Protein AF-A0A453D2V3-F1 (afdb_monomer_lite)

Sequence (132 aa):
FGKVISFEEQNEIIKGFTYIPFEGRVNLKKPEHKFFVLETDDYGSQNGLPPVVQKTVFFGREVGAADRHLLPTYQLKSRKYIGPTAMDCEMAFLMANQGLARTGKLVYDPFVGTGSILVAAAHFGAMTMILI

Structure (mmCIF, N/CA/C/O backbone):
data_AF-A0A453D2V3-F1
#
_entry.id   AF-A0A453D2V3-F1
#
loop_
_atom_site.group_PDB
_atom_site.id
_atom_site.type_symbol
_atom_site.label_atom_id
_atom_site.label_alt_id
_atom_site.label_comp_id
_atom_site.label_asym_id
_atom_site.label_entity_id
_atom_site.label_seq_id
_atom_site.pdbx_PDB_ins_code
_atom_site.Cartn_x
_atom_site.Cartn_y
_atom_site.Cartn_z
_atom_site.occupancy
_atom_site.B_iso_or_equiv
_atom_site.auth_seq_id
_atom_site.auth_comp_id
_atom_site.auth_asym_id
_atom_site.auth_atom_id
_atom_site.pdbx_PDB_model_num
ATOM 1 N N . PHE A 1 1 ? -8.656 19.158 11.480 1.00 42.28 1 PHE A N 1
ATOM 2 C CA . PHE A 1 1 ? -7.674 18.053 11.519 1.00 42.28 1 PHE A CA 1
ATOM 3 C C . PHE A 1 1 ? -6.985 18.054 12.871 1.00 42.28 1 PHE A C 1
ATOM 5 O O . PHE A 1 1 ? -6.484 19.099 13.260 1.00 42.28 1 PHE A O 1
ATOM 12 N N . GLY A 1 2 ? -6.972 16.918 13.575 1.00 58.59 2 GLY A N 1
ATOM 13 C CA . GLY A 1 2 ? -6.218 16.778 14.829 1.00 58.59 2 GLY A CA 1
ATOM 14 C C . GLY A 1 2 ? -7.042 16.770 16.118 1.00 58.59 2 GLY A C 1
ATOM 15 O O . GLY A 1 2 ? -6.491 17.085 17.168 1.00 58.59 2 GLY A O 1
ATOM 16 N N . LYS A 1 3 ? -8.331 16.403 16.078 1.00 69.62 3 LYS A N 1
ATOM 17 C CA . LYS A 1 3 ? -9.060 16.076 17.309 1.00 69.62 3 LYS A CA 1
ATOM 18 C C . LYS A 1 3 ? -8.392 14.860 17.953 1.00 69.62 3 LYS A C 1
ATOM 20 O O . LYS A 1 3 ? -8.323 13.791 17.349 1.00 69.62 3 LYS A O 1
ATOM 25 N N . VAL A 1 4 ? -7.855 15.046 19.152 1.00 76.56 4 VAL A N 1
ATOM 26 C CA . VAL A 1 4 ? -7.280 13.966 19.953 1.00 76.56 4 VAL A CA 1
ATOM 27 C C . VAL A 1 4 ? -8.388 13.451 20.858 1.00 76.56 4 VAL A C 1
ATOM 29 O O . VAL A 1 4 ? -8.849 14.177 21.731 1.00 76.56 4 VAL A O 1
ATOM 32 N N . ILE A 1 5 ? -8.831 12.221 20.615 1.00 78.69 5 ILE A N 1
ATOM 33 C CA . ILE A 1 5 ? -9.849 11.559 21.435 1.00 78.69 5 ILE A CA 1
ATOM 34 C C . ILE A 1 5 ? -9.185 11.102 22.733 1.00 78.69 5 ILE A C 1
ATOM 36 O O . ILE A 1 5 ? -8.154 10.417 22.690 1.00 78.69 5 ILE A O 1
ATOM 40 N N . SER A 1 6 ? -9.765 11.472 23.873 1.00 87.00 6 SER A N 1
ATOM 41 C CA . SER A 1 6 ? -9.229 11.084 25.179 1.00 87.00 6 SER A CA 1
ATOM 42 C C . SER A 1 6 ? -9.316 9.565 25.384 1.00 87.00 6 SER A C 1
ATOM 44 O O . SER A 1 6 ? -10.093 8.866 24.731 1.00 87.00 6 SER A O 1
ATOM 46 N N . PHE A 1 7 ? -8.520 9.015 26.303 1.00 85.75 7 PHE A N 1
ATOM 47 C CA . PHE A 1 7 ? -8.599 7.584 26.621 1.00 85.75 7 PHE A CA 1
ATOM 48 C C . PHE A 1 7 ? -9.973 7.189 27.193 1.00 85.75 7 PHE A C 1
ATOM 50 O O . PHE A 1 7 ? -10.473 6.095 26.936 1.00 85.75 7 PHE A O 1
ATOM 57 N N . GLU A 1 8 ? -10.602 8.090 27.947 1.00 90.50 8 GLU A N 1
ATOM 58 C CA . GLU A 1 8 ? -11.949 7.903 28.491 1.00 90.50 8 GLU A CA 1
ATOM 59 C C . GLU A 1 8 ? -12.986 7.835 27.368 1.00 90.50 8 GLU A C 1
ATOM 61 O O . GLU A 1 8 ? -13.764 6.884 27.310 1.00 90.50 8 GLU A O 1
ATOM 66 N N . GLU A 1 9 ? -12.929 8.770 26.417 1.00 85.50 9 GLU A N 1
ATOM 67 C CA . GLU A 1 9 ? -13.799 8.775 25.239 1.00 85.50 9 GLU A CA 1
ATOM 68 C C . GLU A 1 9 ? -13.603 7.521 24.375 1.00 85.50 9 GLU A C 1
ATOM 70 O O . GLU A 1 9 ? -14.581 6.919 23.935 1.00 85.50 9 GLU A O 1
ATOM 75 N N . GLN A 1 10 ? -12.358 7.072 24.172 1.00 86.00 10 GLN A N 1
ATOM 76 C CA . GLN A 1 10 ? -12.079 5.820 23.457 1.00 86.00 10 GLN A CA 1
ATOM 77 C C . GLN A 1 10 ? -12.744 4.620 24.142 1.00 86.00 10 GLN A C 1
ATOM 79 O O . GLN A 1 10 ? -13.345 3.785 23.467 1.00 86.00 10 GLN A O 1
ATOM 84 N N . ASN A 1 11 ? -12.677 4.535 25.473 1.00 87.12 11 ASN A N 1
ATOM 85 C CA . ASN A 1 11 ? -13.317 3.452 26.218 1.00 87.12 11 ASN A CA 1
ATOM 86 C C . ASN A 1 11 ? -14.843 3.507 26.137 1.00 87.12 11 ASN A C 1
ATOM 88 O O . ASN A 1 11 ? -15.468 2.458 26.006 1.00 87.12 11 ASN A O 1
ATOM 92 N N . GLU A 1 12 ? -15.451 4.692 26.193 1.00 88.75 12 GLU A N 1
ATOM 93 C CA . GLU A 1 12 ? -16.901 4.843 26.021 1.00 88.75 12 GLU A CA 1
ATOM 94 C C . GLU A 1 12 ? -17.349 4.404 24.622 1.00 88.75 12 GLU A C 1
ATOM 96 O O . GLU A 1 12 ? -18.315 3.653 24.487 1.00 88.75 12 GLU A O 1
ATOM 101 N N . ILE A 1 13 ? -16.588 4.764 23.583 1.00 85.50 13 ILE A N 1
ATOM 102 C CA . ILE A 1 13 ? -16.837 4.294 22.216 1.00 85.50 13 ILE A CA 1
ATOM 103 C C . ILE A 1 13 ? -16.749 2.765 22.151 1.00 85.50 13 ILE A C 1
ATOM 105 O O . ILE A 1 13 ? -17.659 2.129 21.627 1.00 85.50 13 ILE A O 1
ATOM 109 N N . ILE A 1 14 ? -15.698 2.159 22.717 1.00 83.75 14 ILE A N 1
ATOM 110 C CA . ILE A 1 14 ? -15.524 0.696 22.742 1.00 83.75 14 ILE A CA 1
ATOM 111 C C . ILE A 1 14 ? -16.691 0.017 23.472 1.00 83.75 14 ILE A C 1
ATOM 113 O O . ILE A 1 14 ? -17.250 -0.954 22.959 1.00 83.75 14 ILE A O 1
ATOM 117 N N . LYS A 1 15 ? -17.105 0.538 24.635 1.00 86.00 15 LYS A N 1
ATOM 118 C CA . LYS A 1 15 ? -18.273 0.036 25.378 1.00 86.00 15 LYS A CA 1
ATOM 119 C C . LYS A 1 15 ? -19.561 0.152 24.566 1.00 86.00 15 LYS A C 1
ATOM 121 O O . LYS A 1 15 ? -20.421 -0.721 24.671 1.00 86.00 15 LYS A O 1
ATOM 126 N N . GLY A 1 16 ? -19.672 1.175 23.721 1.00 86.31 16 GLY A N 1
ATOM 127 C CA . GLY A 1 16 ? -20.774 1.342 22.779 1.00 86.31 16 GLY A CA 1
ATOM 128 C C . GLY A 1 16 ? -20.973 0.146 21.847 1.00 86.31 16 GLY A C 1
ATOM 129 O O . GLY A 1 16 ? -22.099 -0.094 21.437 1.00 86.31 16 GLY A O 1
ATOM 130 N N . PHE A 1 17 ? -19.934 -0.652 21.571 1.00 85.06 17 PHE A N 1
ATOM 131 C CA . PHE A 1 17 ? -20.004 -1.847 20.716 1.00 85.06 17 PHE A CA 1
ATOM 132 C C . PHE A 1 17 ? -20.193 -3.167 21.482 1.00 85.06 17 PHE A C 1
ATOM 134 O O . PHE A 1 17 ? -20.129 -4.236 20.879 1.00 85.06 17 PHE A O 1
ATOM 141 N N . THR A 1 18 ? -20.467 -3.124 22.791 1.00 85.12 18 THR A N 1
ATOM 142 C CA . THR A 1 18 ? -20.703 -4.328 23.624 1.00 85.12 18 THR A CA 1
ATOM 143 C C . THR A 1 18 ? -21.895 -5.173 23.181 1.00 85.12 18 THR A C 1
ATOM 145 O O . THR A 1 18 ? -21.959 -6.353 23.513 1.00 85.12 18 THR A O 1
ATOM 148 N N . TYR A 1 19 ? -22.820 -4.601 22.405 1.00 87.50 19 TYR A N 1
ATOM 149 C CA . TYR A 1 19 ? -23.938 -5.337 21.812 1.00 87.50 19 TYR A CA 1
ATOM 150 C C . TYR A 1 19 ? -23.503 -6.314 20.709 1.00 87.50 19 TYR A C 1
ATOM 152 O O . TYR A 1 19 ? -24.286 -7.184 20.328 1.00 87.50 19 TYR A O 1
ATOM 160 N N . ILE A 1 20 ? -22.287 -6.176 20.169 1.00 87.38 20 ILE A N 1
ATOM 161 C CA . ILE A 1 20 ? -21.743 -7.117 19.192 1.00 87.38 20 ILE A CA 1
ATOM 162 C C . ILE A 1 20 ? -21.151 -8.301 19.967 1.00 87.38 20 ILE A C 1
ATOM 164 O O . ILE A 1 20 ? -20.245 -8.091 20.778 1.00 87.38 20 ILE A O 1
ATOM 168 N N . PRO A 1 21 ? -21.614 -9.541 19.727 1.00 87.94 21 PRO A N 1
ATOM 169 C CA . PRO A 1 21 ? -21.174 -10.717 20.471 1.00 87.94 21 PRO A CA 1
ATOM 170 C C . PRO A 1 21 ? -19.790 -11.177 19.989 1.00 87.94 21 PRO A C 1
ATOM 172 O O . PRO A 1 21 ? -19.644 -12.222 19.360 1.00 87.94 21 PRO A O 1
ATOM 175 N N . PHE A 1 22 ? -18.755 -10.371 20.232 1.00 84.25 22 PHE A N 1
ATOM 176 C CA . PHE A 1 22 ? -17.383 -10.770 19.947 1.00 84.25 22 PHE A CA 1
ATOM 177 C C . PHE A 1 22 ? -16.953 -11.870 20.912 1.00 84.25 22 PHE A C 1
ATOM 179 O O . PHE A 1 22 ? -16.813 -11.649 22.114 1.00 84.25 22 PHE A O 1
ATOM 186 N N . GLU A 1 23 ? -16.704 -13.052 20.363 1.00 85.56 23 GLU A N 1
ATOM 187 C CA . GLU A 1 23 ? -16.145 -14.178 21.096 1.00 85.56 23 GLU A CA 1
ATOM 188 C C . GLU A 1 23 ? -14.624 -14.245 20.908 1.00 85.56 23 GLU A C 1
ATOM 190 O O . GLU A 1 23 ? -14.088 -13.910 19.849 1.00 85.56 23 GLU A O 1
ATOM 195 N N . GLY A 1 24 ? -13.916 -14.703 21.942 1.00 86.38 24 GLY A N 1
ATOM 196 C CA . GLY A 1 24 ? -12.470 -14.920 21.902 1.00 86.38 24 GLY A CA 1
ATOM 197 C C . GLY A 1 24 ? -11.670 -14.025 22.849 1.00 86.38 24 GLY A C 1
ATOM 198 O O . GLY A 1 24 ? -12.203 -13.240 23.630 1.00 86.38 24 GLY A O 1
ATOM 199 N N . ARG A 1 25 ? -10.343 -14.193 22.825 1.00 87.56 25 ARG A N 1
ATOM 200 C CA . ARG A 1 25 ? -9.421 -13.458 23.703 1.00 87.56 25 ARG A CA 1
ATOM 201 C C . ARG A 1 25 ? -8.966 -12.164 23.039 1.00 87.56 25 ARG A C 1
ATOM 203 O O . ARG A 1 25 ? -8.500 -12.176 21.903 1.00 87.56 25 ARG A O 1
ATOM 210 N N . VAL A 1 26 ? -8.999 -11.064 23.785 1.00 87.56 26 VAL A N 1
ATOM 211 C CA . VAL A 1 26 ? -8.415 -9.792 23.343 1.00 87.56 26 VAL A CA 1
ATOM 212 C C . VAL A 1 26 ? -6.886 -9.895 23.372 1.00 87.56 26 VAL A C 1
ATOM 214 O O . VAL A 1 26 ? -6.294 -10.153 24.419 1.00 87.56 26 VAL A O 1
ATOM 217 N N . ASN A 1 27 ? -6.233 -9.672 22.227 1.00 90.88 27 ASN A N 1
ATOM 218 C CA . ASN A 1 27 ? -4.774 -9.630 22.111 1.00 90.88 27 AS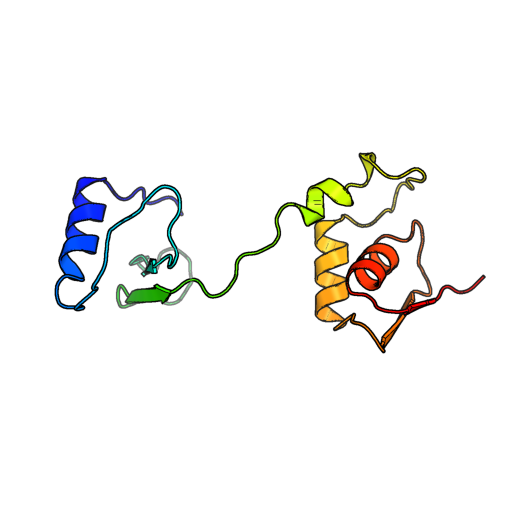N A CA 1
ATOM 219 C C . ASN A 1 27 ? -4.325 -8.355 21.388 1.00 90.88 27 ASN A C 1
ATOM 221 O O . ASN A 1 27 ? -4.349 -8.279 20.164 1.00 90.88 27 ASN A O 1
ATOM 225 N N . LEU A 1 28 ? -3.864 -7.367 22.155 1.00 89.19 28 LEU A N 1
ATOM 226 C CA . LEU A 1 28 ? -3.429 -6.071 21.621 1.00 89.19 28 LEU A CA 1
ATOM 227 C C . LEU A 1 28 ? -2.041 -6.107 20.960 1.00 89.19 28 LEU A C 1
ATOM 229 O O . LEU A 1 28 ? -1.676 -5.170 20.257 1.00 89.19 28 LEU A O 1
ATOM 233 N N . LYS A 1 29 ? -1.250 -7.166 21.183 1.00 92.25 29 LYS A N 1
ATOM 234 C CA . LYS A 1 29 ? 0.114 -7.288 20.637 1.00 92.25 29 LYS A CA 1
ATOM 235 C C . LYS A 1 29 ? 0.137 -8.016 19.299 1.00 92.25 29 LYS A C 1
ATOM 237 O O . LYS A 1 29 ? 0.862 -7.619 18.393 1.00 92.25 29 LYS A O 1
ATOM 242 N N . LYS A 1 30 ? -0.624 -9.104 19.192 1.00 92.06 30 LYS A N 1
ATOM 243 C CA . LYS A 1 30 ? -0.686 -9.954 17.999 1.00 92.06 30 LYS A CA 1
ATOM 244 C C . LYS A 1 30 ? -2.133 -10.396 17.738 1.00 92.06 30 LYS A C 1
ATOM 246 O O . LYS A 1 30 ? -2.461 -11.553 17.995 1.00 92.06 30 LYS A O 1
ATOM 251 N N . PRO A 1 31 ? -3.005 -9.474 17.301 1.00 92.31 31 PRO A N 1
ATOM 252 C CA . PRO A 1 31 ? -4.392 -9.800 16.996 1.00 92.31 31 PRO A CA 1
ATOM 253 C C . PRO A 1 31 ? -4.497 -10.629 15.711 1.00 92.31 31 PRO A C 1
ATOM 255 O O . PRO A 1 31 ? -3.789 -10.370 14.740 1.00 92.31 31 PRO A O 1
ATOM 258 N N . GLU A 1 32 ? -5.424 -11.586 15.685 1.00 91.31 32 GLU A N 1
ATOM 259 C CA . GLU A 1 32 ? -5.830 -12.289 14.454 1.00 91.31 32 GLU A CA 1
ATOM 260 C C . GLU A 1 32 ? -6.797 -11.441 13.616 1.00 91.31 32 GLU A C 1
ATOM 262 O O . GLU A 1 32 ? -6.798 -11.487 12.385 1.00 91.31 32 GLU A O 1
ATOM 267 N N . HIS A 1 33 ? -7.604 -10.620 14.288 1.00 90.56 33 HIS A N 1
ATOM 268 C CA . HIS A 1 33 ? -8.530 -9.683 13.672 1.00 90.56 33 HIS A CA 1
ATOM 269 C C . HIS A 1 33 ? -8.344 -8.305 14.289 1.00 90.56 33 HIS A C 1
ATOM 271 O O . HIS A 1 33 ? -8.378 -8.154 15.511 1.00 90.56 33 HIS A O 1
ATOM 277 N N . LYS A 1 34 ? -8.162 -7.297 13.435 1.00 91.81 34 LYS A N 1
ATOM 278 C CA . LYS A 1 34 ? -8.148 -5.898 13.851 1.00 91.81 34 LYS A CA 1
ATOM 279 C C . LYS A 1 34 ? -9.450 -5.242 13.421 1.00 91.81 34 LYS A C 1
ATOM 281 O O . LYS A 1 34 ? -9.835 -5.327 12.254 1.00 91.81 34 LYS A O 1
ATOM 286 N N . PHE A 1 35 ? -10.118 -4.607 14.372 1.00 90.81 35 PHE A N 1
ATOM 287 C CA . PHE A 1 35 ? -11.341 -3.856 14.139 1.00 90.81 35 PHE A CA 1
ATOM 288 C C . PHE A 1 35 ? -11.060 -2.367 14.288 1.00 90.81 35 PHE A C 1
ATOM 290 O O . PHE A 1 35 ? -10.248 -1.964 15.121 1.00 90.81 35 PHE A O 1
ATOM 297 N N . PHE A 1 36 ? -11.727 -1.566 13.468 1.00 91.31 36 PHE A N 1
ATOM 298 C CA . PHE A 1 36 ? -11.594 -0.120 13.438 1.00 91.31 36 PHE A CA 1
ATOM 299 C C . PHE A 1 36 ? -12.953 0.528 13.646 1.00 91.31 36 PHE A C 1
ATOM 301 O O . PHE A 1 3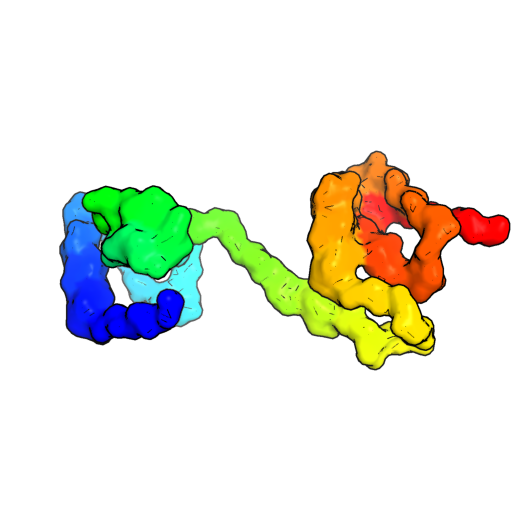6 ? -13.951 0.104 13.061 1.00 91.31 36 PHE A O 1
ATOM 308 N N . VAL A 1 37 ? -12.949 1.588 14.448 1.00 89.31 37 VAL A N 1
ATOM 309 C CA . VAL A 1 37 ? -14.036 2.556 14.536 1.00 89.31 37 VAL A CA 1
ATOM 310 C C . VAL A 1 37 ? -13.528 3.832 13.877 1.00 89.31 37 VAL A C 1
ATOM 312 O O . VAL A 1 37 ? -12.500 4.372 14.282 1.00 89.31 37 VAL A O 1
ATOM 315 N N . LEU A 1 38 ? -14.216 4.281 12.835 1.00 88.31 38 LEU A N 1
ATOM 316 C CA . LEU A 1 38 ? -13.911 5.507 12.106 1.00 88.31 38 LEU A CA 1
ATOM 317 C C . LEU A 1 38 ? -15.066 6.476 12.327 1.00 88.31 38 LEU A C 1
ATOM 319 O O . LEU A 1 38 ? -16.217 6.138 12.068 1.00 88.31 38 LEU A O 1
ATOM 323 N N . GLU A 1 39 ? -14.763 7.675 12.798 1.00 83.50 39 GLU A N 1
ATOM 324 C CA . GLU A 1 39 ? -15.758 8.706 13.070 1.00 83.50 39 GLU A CA 1
ATOM 325 C C . GLU A 1 39 ? -15.520 9.907 12.156 1.00 83.50 39 GLU A C 1
ATOM 327 O O . GLU A 1 39 ? -14.383 10.351 11.987 1.00 83.50 39 GLU A O 1
ATOM 332 N N . THR A 1 40 ? -16.592 10.442 11.572 1.00 79.88 40 THR A N 1
ATOM 333 C CA . THR A 1 40 ? -16.556 11.744 10.901 1.00 79.88 40 THR A CA 1
ATOM 334 C C . THR A 1 40 ? -16.920 12.834 11.902 1.00 79.88 40 THR A C 1
ATOM 336 O O . THR A 1 40 ? -18.008 12.793 12.482 1.00 79.88 40 THR A O 1
ATOM 339 N N . ASP A 1 41 ? -16.043 13.822 12.068 1.00 70.94 41 ASP A N 1
ATOM 340 C CA . ASP A 1 41 ? -16.334 15.007 12.879 1.00 70.94 41 ASP A CA 1
ATOM 341 C C . ASP A 1 41 ? -17.512 15.814 12.303 1.00 70.94 41 ASP A C 1
ATOM 343 O O . ASP A 1 41 ? -17.745 15.861 11.090 1.00 70.94 41 ASP A O 1
ATOM 347 N N . ASP A 1 42 ? -18.202 16.522 13.191 1.00 63.78 42 ASP A N 1
ATOM 348 C CA . ASP A 1 42 ? -19.180 17.560 12.894 1.00 63.78 42 ASP A CA 1
ATOM 349 C C . ASP A 1 42 ? -18.468 18.873 12.538 1.00 63.78 42 ASP A C 1
ATOM 351 O O . ASP A 1 42 ? -18.511 19.867 13.262 1.00 63.78 42 ASP A O 1
ATOM 355 N N . TYR A 1 43 ? -17.786 18.919 11.391 1.00 58.69 43 TYR A N 1
ATOM 356 C CA . TYR A 1 43 ? -17.328 20.213 10.891 1.00 58.69 43 TYR A CA 1
ATOM 357 C C . TYR A 1 43 ? -18.556 21.046 10.511 1.00 58.69 43 TYR A C 1
ATOM 359 O O . TYR A 1 43 ? -19.119 20.916 9.422 1.00 58.69 43 TYR A O 1
ATOM 367 N N . GLY A 1 44 ? -18.957 21.937 11.421 1.00 55.59 44 GLY A N 1
ATOM 368 C CA . GLY A 1 44 ? -19.768 23.094 11.080 1.00 55.59 44 GLY A CA 1
ATOM 369 C C . GLY A 1 44 ? -19.151 23.794 9.867 1.00 55.59 44 GLY A C 1
ATOM 370 O O . GLY A 1 44 ? -17.930 23.840 9.736 1.00 55.59 44 GLY A O 1
ATOM 371 N N . SER A 1 45 ? -20.023 24.292 8.989 1.00 54.00 45 SER A N 1
ATOM 372 C CA . SER A 1 45 ? -19.853 24.897 7.650 1.00 54.00 45 SER A CA 1
ATOM 373 C C . SER A 1 45 ? -18.734 25.955 7.434 1.00 54.00 45 SER A C 1
ATOM 375 O O . SER A 1 45 ? -18.866 26.825 6.577 1.00 54.00 45 SER A O 1
ATOM 377 N N . GLN A 1 46 ? -17.624 25.956 8.168 1.00 54.66 46 GLN A N 1
ATOM 378 C CA . GLN A 1 46 ? -16.598 27.003 8.101 1.00 54.66 46 GLN A CA 1
ATOM 379 C C . GLN A 1 46 ? -15.547 26.793 6.997 1.00 54.66 46 GLN A C 1
ATOM 381 O O . GLN A 1 46 ? -14.735 27.681 6.768 1.00 54.66 46 GLN A O 1
ATOM 386 N N . ASN A 1 47 ? -15.583 25.671 6.267 1.00 60.75 47 ASN A N 1
ATOM 387 C CA . ASN A 1 47 ? -14.580 25.347 5.239 1.00 60.75 47 ASN A CA 1
ATOM 388 C C . ASN A 1 47 ? -15.100 25.441 3.790 1.00 60.75 47 ASN A C 1
ATOM 390 O O . ASN A 1 47 ? -14.477 24.889 2.888 1.00 60.75 47 ASN A O 1
ATOM 394 N N . GLY A 1 48 ? -16.259 26.070 3.546 1.00 61.34 48 GLY A N 1
ATOM 395 C CA . GLY A 1 48 ? -16.847 26.179 2.197 1.00 61.34 48 GLY A CA 1
ATOM 396 C C . GLY A 1 48 ? -17.316 24.849 1.579 1.00 61.34 48 GLY A C 1
ATOM 397 O O . GLY A 1 48 ? -17.755 24.822 0.433 1.00 61.34 48 GLY A O 1
ATOM 398 N N . LEU A 1 49 ? -17.237 23.753 2.336 1.00 62.78 49 LEU A N 1
ATOM 399 C CA . LEU A 1 49 ? -17.813 22.452 2.008 1.00 62.78 49 LEU A CA 1
ATOM 400 C C . LEU A 1 49 ? -19.238 22.364 2.576 1.00 62.78 49 LEU A C 1
ATOM 402 O O . LEU A 1 49 ? -19.516 23.017 3.589 1.00 62.78 49 LEU A O 1
ATOM 406 N N . PRO A 1 50 ? -20.134 21.555 1.974 1.00 61.62 50 PRO A N 1
ATOM 407 C CA . PRO A 1 50 ? -21.445 21.292 2.553 1.00 61.62 50 PRO A CA 1
ATOM 408 C C . PRO A 1 50 ? -21.273 20.839 4.009 1.00 61.62 50 PRO A C 1
ATOM 410 O O . PRO A 1 50 ? -20.404 19.998 4.264 1.00 61.62 50 PRO A O 1
ATOM 413 N N . PRO A 1 51 ? -22.048 21.383 4.965 1.00 61.84 51 PRO A N 1
ATOM 414 C CA . PRO A 1 51 ? -21.961 20.944 6.349 1.00 61.84 51 PRO A CA 1
ATOM 415 C C . PRO A 1 51 ? -22.161 19.430 6.402 1.00 61.84 51 PRO A C 1
ATOM 417 O O . PRO A 1 51 ? -23.129 18.911 5.844 1.00 61.84 51 PRO A O 1
ATOM 420 N N . VAL A 1 52 ? -21.248 18.714 7.063 1.00 58.19 52 VAL A N 1
ATOM 421 C CA . VAL A 1 52 ? -21.490 17.314 7.419 1.00 58.19 52 VAL A CA 1
ATOM 422 C C . VAL A 1 52 ? -22.565 17.353 8.500 1.00 58.19 52 VAL A C 1
ATOM 424 O O . VAL A 1 52 ? -22.286 17.597 9.668 1.00 58.19 52 VAL A O 1
ATOM 427 N N . VAL A 1 53 ? -23.821 17.219 8.071 1.00 59.28 53 VAL A N 1
ATOM 428 C CA . VAL A 1 53 ? -25.020 17.469 8.890 1.00 59.28 53 VAL A CA 1
ATOM 429 C C . VAL A 1 53 ? -25.133 16.487 10.064 1.00 59.28 53 VAL A C 1
ATOM 431 O O . VAL A 1 53 ? -25.814 16.777 11.042 1.00 59.28 53 VAL A O 1
ATOM 434 N N . GLN A 1 54 ? -24.451 15.337 10.003 1.00 68.88 54 GLN A N 1
ATOM 435 C CA . GLN A 1 54 ? -24.526 14.312 11.038 1.00 68.88 54 GLN A CA 1
ATOM 436 C C . GLN A 1 54 ? -23.195 13.575 11.226 1.00 68.88 54 GLN A C 1
ATOM 438 O O . GLN A 1 54 ? -22.624 13.035 10.275 1.00 68.88 54 GLN A O 1
ATOM 443 N N . LYS A 1 55 ? -22.736 13.501 12.481 1.00 75.00 55 LYS A N 1
ATOM 444 C CA . LYS A 1 55 ? -21.649 12.612 12.906 1.00 75.00 55 LYS A CA 1
ATOM 445 C C . LYS A 1 55 ? -21.984 11.176 12.495 1.00 75.00 55 LYS A C 1
ATOM 447 O O . LYS A 1 55 ? -22.998 10.627 12.923 1.00 75.00 55 LYS A O 1
ATOM 452 N N . THR A 1 56 ? -21.126 10.577 11.676 1.00 79.81 56 THR A N 1
ATOM 453 C CA . THR A 1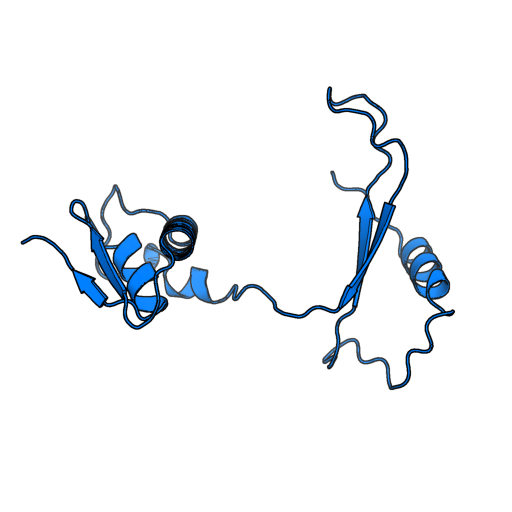 56 ? -21.268 9.200 11.198 1.00 79.81 56 THR A CA 1
ATOM 454 C C . THR A 1 56 ? -20.157 8.344 11.785 1.00 79.81 56 THR A C 1
ATOM 456 O O . THR A 1 56 ? -18.995 8.751 11.812 1.00 79.81 56 THR A O 1
ATOM 459 N N . VAL A 1 57 ? -20.519 7.150 12.255 1.00 83.75 57 VAL A N 1
ATOM 460 C CA . VAL A 1 57 ? -19.584 6.165 12.803 1.00 83.75 57 VAL A CA 1
ATOM 461 C C . VAL A 1 57 ? -19.589 4.936 11.903 1.00 83.75 57 VAL A C 1
ATOM 463 O O . VAL A 1 57 ? -20.634 4.332 11.673 1.00 83.75 57 VAL A O 1
ATOM 466 N N . PHE A 1 58 ? -18.415 4.556 11.412 1.00 88.12 58 PHE A N 1
ATOM 467 C CA . PHE A 1 58 ? -18.196 3.338 10.647 1.00 88.12 58 PHE A CA 1
ATOM 468 C C . PHE A 1 58 ? -17.449 2.329 11.510 1.00 88.12 58 PHE A C 1
ATOM 470 O O . PHE A 1 58 ? -16.430 2.650 12.121 1.00 88.12 58 PHE A O 1
ATOM 477 N N . PHE A 1 59 ? -17.938 1.095 11.521 1.00 90.44 59 PHE A N 1
ATOM 478 C CA . PHE A 1 59 ? -17.268 -0.034 12.149 1.00 90.44 59 PHE A CA 1
ATOM 479 C C . PHE A 1 59 ? -16.842 -1.035 11.076 1.00 90.44 59 PHE A C 1
ATOM 481 O O . PHE A 1 59 ? -17.634 -1.373 10.196 1.00 90.44 59 PHE A O 1
ATOM 488 N N . GLY A 1 60 ? -15.600 -1.513 11.133 1.00 92.00 60 GLY A N 1
ATOM 489 C CA . GLY A 1 60 ? -15.074 -2.419 10.115 1.00 92.00 60 GLY A CA 1
ATOM 490 C C . GLY A 1 60 ? -13.934 -3.301 10.601 1.00 92.00 60 GLY A C 1
ATOM 491 O O . GLY A 1 60 ? -13.294 -3.028 11.615 1.00 92.00 60 GLY A O 1
ATOM 492 N N . ARG A 1 61 ? -13.670 -4.371 9.847 1.00 92.06 61 ARG A N 1
ATOM 493 C CA . ARG A 1 61 ? -12.533 -5.276 10.050 1.00 92.06 61 ARG A CA 1
ATOM 494 C C . ARG A 1 61 ? -11.457 -4.998 9.006 1.00 92.06 61 ARG A C 1
ATOM 496 O O . ARG A 1 61 ? -11.765 -4.872 7.823 1.00 92.06 61 ARG A O 1
ATOM 503 N N . GLU A 1 62 ? -10.200 -4.966 9.429 1.00 93.44 62 GLU A N 1
ATOM 504 C CA . GLU A 1 62 ? -9.053 -4.902 8.523 1.00 93.44 62 GLU A CA 1
ATOM 505 C C . GLU A 1 62 ? -8.988 -6.161 7.654 1.00 93.44 62 GLU A C 1
ATOM 507 O O . GLU A 1 62 ? -8.919 -7.277 8.168 1.00 93.44 62 GLU A O 1
ATOM 512 N N . VAL A 1 63 ? -9.020 -5.978 6.335 1.00 93.50 63 VAL A N 1
ATOM 513 C CA . VAL A 1 63 ? -8.887 -7.067 5.348 1.00 93.50 63 VAL A CA 1
ATOM 514 C C . VAL A 1 63 ? -7.538 -7.053 4.632 1.00 93.50 63 VAL A C 1
ATOM 516 O O . VAL A 1 63 ? -7.152 -8.045 4.024 1.00 93.50 63 VAL A O 1
ATOM 519 N N . GLY A 1 64 ? -6.812 -5.941 4.716 1.00 89.25 64 GLY A N 1
ATOM 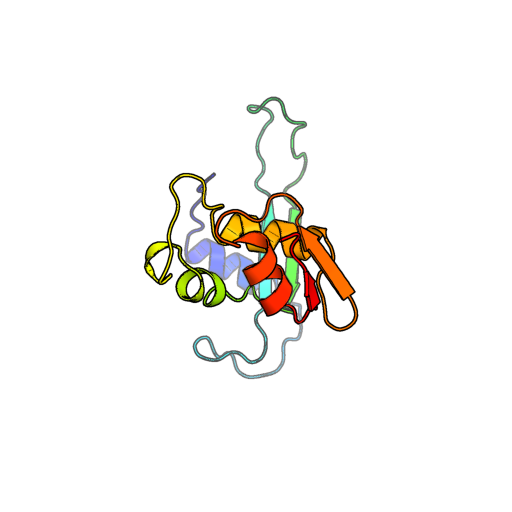520 C CA . GLY A 1 64 ? -5.491 -5.771 4.136 1.00 89.25 64 GLY A CA 1
ATOM 521 C C . GLY A 1 64 ? -4.865 -4.467 4.613 1.00 89.25 64 GLY A C 1
ATOM 522 O O . GLY A 1 64 ? -5.571 -3.492 4.876 1.00 89.25 64 GLY A O 1
ATOM 523 N N . ALA A 1 65 ? -3.541 -4.467 4.715 1.00 84.94 65 ALA A N 1
ATOM 524 C CA . ALA A 1 65 ? -2.740 -3.296 5.036 1.00 84.94 65 ALA A CA 1
ATOM 525 C C . ALA A 1 65 ? -1.841 -2.945 3.851 1.00 84.94 65 ALA A C 1
ATOM 527 O O . ALA A 1 65 ? -1.447 -3.818 3.078 1.00 84.94 65 ALA A O 1
ATOM 528 N N . ALA A 1 66 ? -1.488 -1.667 3.730 1.00 81.12 66 ALA A N 1
ATOM 529 C CA . ALA A 1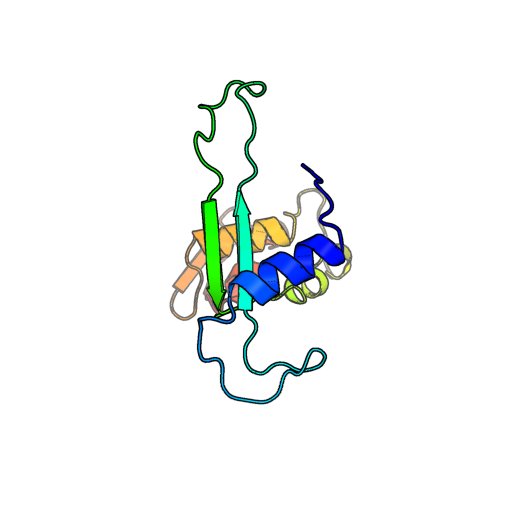 66 ? -0.462 -1.253 2.784 1.00 81.12 66 ALA A CA 1
ATOM 530 C C . ALA A 1 66 ? 0.904 -1.819 3.205 1.00 81.12 66 ALA A C 1
ATOM 532 O O . ALA A 1 66 ? 1.285 -1.719 4.376 1.00 81.12 66 ALA A O 1
ATOM 533 N N . ASP A 1 67 ? 1.660 -2.354 2.246 1.00 78.44 67 ASP A N 1
ATOM 534 C CA . ASP A 1 67 ? 3.042 -2.763 2.479 1.00 78.44 67 ASP A CA 1
ATOM 535 C C . ASP A 1 67 ? 3.958 -1.532 2.511 1.00 78.44 67 ASP A C 1
ATOM 537 O O . ASP A 1 67 ? 4.442 -1.038 1.492 1.00 78.44 67 ASP A O 1
ATOM 541 N N . ARG A 1 68 ? 4.187 -1.009 3.716 1.00 78.25 68 ARG A N 1
ATOM 542 C CA . ARG A 1 68 ? 5.062 0.151 3.930 1.00 78.25 68 ARG A CA 1
ATOM 543 C C . ARG A 1 68 ? 6.549 -0.175 3.774 1.00 78.25 68 ARG A C 1
ATOM 545 O O . ARG A 1 68 ? 7.349 0.756 3.724 1.00 78.25 68 ARG A O 1
ATOM 552 N N . HIS A 1 69 ? 6.936 -1.450 3.697 1.00 84.25 69 HIS A N 1
ATOM 553 C CA . HIS A 1 69 ? 8.335 -1.840 3.496 1.00 84.25 69 HIS A CA 1
ATOM 554 C C . HIS A 1 69 ? 8.788 -1.652 2.049 1.00 84.25 69 HIS A C 1
ATOM 556 O O . HIS A 1 69 ? 9.980 -1.484 1.799 1.00 84.25 69 HIS A O 1
ATOM 562 N N . LEU A 1 70 ? 7.833 -1.579 1.123 1.00 85.75 70 LEU A N 1
ATOM 563 C CA . LEU A 1 70 ? 8.065 -1.357 -0.295 1.00 85.75 70 LEU A CA 1
ATOM 564 C C . LEU A 1 70 ? 8.858 -0.073 -0.577 1.00 85.75 70 LEU A C 1
ATOM 566 O O . LEU A 1 70 ? 9.860 -0.101 -1.290 1.00 85.75 70 LEU A O 1
ATOM 570 N N . LEU A 1 71 ? 8.436 1.059 -0.004 1.00 87.38 71 LEU A N 1
ATOM 571 C CA . LEU A 1 71 ? 9.043 2.358 -0.307 1.00 87.38 71 LEU A CA 1
ATOM 572 C C . LEU A 1 71 ? 10.523 2.422 0.107 1.00 87.38 71 LEU A C 1
ATOM 574 O O . LEU A 1 71 ? 11.332 2.798 -0.741 1.00 87.38 71 LEU A O 1
ATOM 578 N N . PRO A 1 72 ? 10.924 2.015 1.335 1.00 88.38 72 PRO A N 1
ATOM 579 C CA . PRO A 1 72 ? 12.328 1.880 1.725 1.00 88.38 72 PRO A CA 1
ATOM 580 C C . PRO A 1 72 ? 13.191 1.068 0.759 1.00 88.38 72 PRO A C 1
ATOM 582 O O . PRO A 1 72 ? 14.312 1.479 0.462 1.00 88.38 72 PRO A O 1
ATOM 585 N N . THR A 1 73 ? 12.672 -0.046 0.243 1.00 88.50 73 THR A N 1
ATOM 586 C CA . THR A 1 73 ? 13.414 -0.948 -0.650 1.00 88.50 73 THR A CA 1
ATOM 587 C C . THR A 1 73 ? 13.771 -0.308 -1.991 1.00 88.50 73 THR A C 1
ATOM 589 O O . THR A 1 73 ? 14.807 -0.637 -2.564 1.00 88.50 73 THR A O 1
ATOM 592 N N . TYR A 1 74 ? 12.949 0.619 -2.490 1.00 88.81 74 TYR A N 1
ATOM 593 C CA . TYR A 1 74 ? 13.103 1.211 -3.825 1.00 88.81 74 TYR A CA 1
ATOM 594 C C . TYR A 1 74 ? 13.456 2.706 -3.811 1.00 88.81 74 TYR A C 1
ATOM 596 O O . TYR A 1 74 ? 13.447 3.358 -4.868 1.00 88.81 74 TYR A O 1
ATOM 604 N N . GLN A 1 75 ? 13.815 3.248 -2.638 1.00 88.75 75 GLN A N 1
ATOM 605 C CA . GLN A 1 75 ? 14.250 4.638 -2.487 1.00 88.75 75 GLN A CA 1
ATOM 606 C C . GLN A 1 75 ? 15.389 4.965 -3.447 1.00 88.75 75 GLN A C 1
ATOM 608 O O . GLN A 1 75 ? 16.341 4.196 -3.590 1.00 88.75 75 GLN A O 1
ATOM 613 N N . LEU A 1 76 ? 15.344 6.159 -4.041 1.00 85.44 76 LEU A N 1
ATOM 614 C CA . LEU A 1 76 ? 16.338 6.607 -5.020 1.00 85.44 76 LEU A CA 1
ATOM 615 C C . LEU A 1 76 ? 17.775 6.501 -4.497 1.00 85.44 76 LEU A C 1
ATOM 617 O O . LEU A 1 76 ? 18.646 6.045 -5.226 1.00 85.44 76 LEU A O 1
ATOM 621 N N . LYS A 1 77 ? 18.004 6.817 -3.216 1.00 85.00 77 LYS A N 1
ATOM 622 C CA . LYS A 1 77 ? 19.327 6.753 -2.567 1.00 85.00 77 LYS A CA 1
ATOM 623 C C . LYS A 1 77 ? 19.960 5.357 -2.570 1.00 85.00 77 LYS A C 1
ATOM 625 O O . LYS A 1 77 ? 21.175 5.252 -2.474 1.00 85.00 77 LYS A O 1
ATOM 630 N N . SER A 1 78 ? 19.150 4.303 -2.652 1.00 84.81 78 SER A N 1
ATOM 631 C CA . SER A 1 78 ? 19.627 2.914 -2.675 1.00 84.81 78 SER A CA 1
ATOM 632 C C . SER A 1 78 ? 20.000 2.423 -4.080 1.00 84.81 78 SER A C 1
ATOM 634 O O . SER A 1 78 ? 20.567 1.340 -4.231 1.00 84.81 78 SER A O 1
ATOM 636 N N . ARG A 1 79 ? 19.690 3.199 -5.130 1.00 86.12 79 ARG A N 1
ATOM 637 C CA . ARG A 1 79 ? 19.906 2.789 -6.520 1.00 86.12 79 ARG A CA 1
ATOM 638 C C . ARG A 1 79 ? 21.353 3.013 -6.942 1.00 86.12 79 ARG A C 1
ATOM 640 O O . ARG A 1 79 ? 21.955 4.035 -6.635 1.00 86.12 79 ARG A O 1
ATOM 647 N N . LYS A 1 80 ? 21.883 2.076 -7.735 1.00 87.81 80 LYS A N 1
ATOM 648 C CA . LYS A 1 80 ? 23.227 2.181 -8.335 1.00 87.81 80 LYS A CA 1
ATOM 649 C C . LYS A 1 80 ? 23.346 3.332 -9.336 1.00 87.81 80 LYS A C 1
ATOM 651 O O . LYS A 1 80 ? 24.431 3.869 -9.514 1.00 87.81 80 LYS A O 1
ATOM 656 N N . TYR A 1 81 ? 22.243 3.681 -9.996 1.00 86.00 81 TYR A N 1
ATOM 657 C CA . TYR A 1 81 ? 22.170 4.781 -10.949 1.00 86.00 81 TYR A CA 1
ATOM 658 C C . TYR A 1 81 ? 21.038 5.729 -10.554 1.00 86.00 81 TYR A C 1
ATOM 660 O O . TYR A 1 81 ? 19.903 5.298 -10.338 1.00 86.00 81 TYR A O 1
ATOM 668 N N . ILE A 1 82 ? 21.366 7.015 -10.451 1.00 85.19 82 ILE A N 1
ATOM 669 C CA . ILE A 1 82 ? 20.446 8.088 -10.077 1.00 85.19 82 ILE A CA 1
ATOM 670 C C . ILE A 1 82 ? 20.654 9.226 -11.072 1.00 85.19 82 ILE A C 1
ATOM 672 O O . ILE A 1 82 ? 21.781 9.645 -11.321 1.00 85.19 82 ILE A O 1
ATOM 676 N N . GLY A 1 83 ? 19.554 9.717 -11.630 1.00 84.56 83 GLY A N 1
ATOM 677 C CA . GLY A 1 83 ? 19.524 10.881 -12.508 1.00 84.56 83 GLY A CA 1
ATOM 678 C C . GLY A 1 83 ? 18.736 12.021 -11.859 1.00 84.56 83 GLY A C 1
ATOM 679 O O . GLY A 1 83 ? 17.921 11.765 -10.968 1.00 84.56 83 GLY A O 1
ATOM 680 N N . PRO A 1 84 ? 18.943 13.270 -12.303 1.00 82.81 84 PRO A N 1
ATOM 681 C CA . PRO A 1 84 ? 18.330 14.455 -11.695 1.00 82.81 84 PRO A CA 1
ATOM 682 C C . PRO A 1 84 ? 16.801 14.497 -11.837 1.00 82.81 84 PRO A C 1
ATOM 684 O O . PRO A 1 84 ? 16.131 15.159 -11.055 1.00 82.81 84 PRO A O 1
ATOM 687 N N . THR A 1 85 ? 16.246 13.780 -12.814 1.00 83.81 85 THR A N 1
ATOM 688 C CA . THR A 1 85 ? 14.810 13.732 -13.131 1.00 83.81 85 THR A CA 1
ATOM 689 C C . THR A 1 85 ? 14.160 12.402 -12.736 1.00 83.81 85 THR A C 1
ATOM 691 O O . THR A 1 85 ? 13.124 12.023 -13.280 1.00 83.81 85 THR A O 1
ATOM 694 N N . ALA A 1 86 ? 14.768 11.651 -11.810 1.00 86.38 86 ALA A N 1
ATOM 695 C CA . ALA A 1 86 ? 14.218 10.376 -11.366 1.00 86.38 86 ALA A CA 1
ATOM 696 C C . ALA A 1 86 ? 12.886 10.573 -10.618 1.00 86.38 86 ALA A C 1
ATOM 698 O O . ALA A 1 86 ? 12.829 11.298 -9.627 1.00 86.38 86 ALA A O 1
ATOM 699 N N . MET A 1 87 ? 11.832 9.884 -11.071 1.00 88.50 87 MET A N 1
ATOM 700 C CA . MET A 1 87 ? 10.529 9.876 -10.395 1.00 88.50 87 MET A CA 1
ATOM 701 C C . MET A 1 87 ? 10.665 9.310 -8.978 1.00 88.50 87 MET A C 1
ATOM 703 O O . MET A 1 87 ? 11.351 8.294 -8.788 1.00 88.50 87 MET A O 1
ATOM 707 N N . ASP A 1 88 ? 9.973 9.938 -8.024 1.00 90.31 88 ASP A N 1
ATOM 708 C CA . ASP A 1 88 ? 9.847 9.451 -6.652 1.00 90.31 88 ASP A CA 1
ATOM 709 C C . ASP A 1 88 ? 9.280 8.021 -6.606 1.00 90.31 88 ASP A C 1
ATOM 711 O O . ASP A 1 88 ? 8.493 7.601 -7.460 1.00 90.31 88 ASP A O 1
ATOM 715 N N . CYS A 1 89 ? 9.711 7.254 -5.606 1.00 90.94 89 CYS A N 1
ATOM 716 C CA . CYS A 1 89 ? 9.344 5.854 -5.474 1.00 90.94 89 CYS A CA 1
ATOM 717 C C . CYS A 1 89 ? 7.834 5.662 -5.278 1.00 90.94 89 CYS A C 1
ATOM 719 O O . CYS A 1 89 ? 7.243 4.815 -5.944 1.00 90.94 89 CYS A O 1
ATOM 721 N N . GLU A 1 90 ? 7.205 6.427 -4.387 1.00 91.81 90 GLU A N 1
ATOM 722 C CA . GLU A 1 90 ? 5.782 6.270 -4.079 1.00 91.81 90 GLU A CA 1
ATOM 723 C C . GLU A 1 90 ? 4.928 6.598 -5.301 1.00 91.81 90 GLU A C 1
ATOM 725 O O . GLU A 1 90 ? 4.052 5.819 -5.686 1.00 91.81 90 GLU A O 1
ATOM 730 N N . MET A 1 91 ? 5.275 7.685 -5.990 1.00 93.31 91 MET A N 1
ATOM 731 C CA . MET A 1 91 ? 4.612 8.079 -7.230 1.00 93.31 91 MET A CA 1
ATOM 732 C C . MET A 1 91 ? 4.748 7.019 -8.326 1.00 93.31 91 MET A C 1
ATOM 734 O O . MET A 1 91 ? 3.760 6.688 -8.979 1.00 93.31 91 MET A O 1
ATOM 738 N N . ALA A 1 92 ? 5.933 6.429 -8.504 1.00 94.44 92 ALA A N 1
ATOM 739 C CA . ALA A 1 92 ? 6.138 5.373 -9.494 1.00 94.44 92 ALA A CA 1
ATOM 740 C C . ALA A 1 92 ? 5.268 4.130 -9.221 1.00 94.44 92 ALA A C 1
ATOM 742 O O . ALA A 1 92 ? 4.682 3.571 -10.150 1.00 94.44 92 ALA A O 1
ATOM 743 N N . PHE A 1 93 ? 5.134 3.719 -7.956 1.00 94.62 93 PHE A N 1
ATOM 744 C CA . PHE A 1 93 ? 4.270 2.601 -7.565 1.00 94.62 93 PHE A CA 1
ATOM 745 C C . PHE A 1 93 ? 2.783 2.908 -7.730 1.00 94.62 93 PHE A C 1
ATOM 747 O O . PHE A 1 93 ? 2.031 2.047 -8.189 1.00 94.62 93 PHE A O 1
ATOM 754 N N . LEU A 1 94 ? 2.356 4.135 -7.424 1.00 94.38 94 LEU A N 1
ATOM 755 C CA . LEU A 1 94 ? 0.991 4.583 -7.698 1.00 94.38 94 LEU A CA 1
ATOM 756 C C . LEU A 1 94 ? 0.682 4.549 -9.199 1.00 94.38 94 LEU A C 1
ATOM 758 O O . LEU A 1 94 ? -0.352 4.009 -9.584 1.00 94.38 94 LEU A O 1
ATOM 762 N N . MET A 1 95 ? 1.590 5.035 -10.049 1.00 95.50 95 MET A N 1
ATOM 763 C CA . MET A 1 95 ? 1.424 4.993 -11.507 1.00 95.50 95 MET A CA 1
ATOM 764 C C . MET A 1 95 ? 1.358 3.558 -12.042 1.00 95.50 95 MET A C 1
ATOM 766 O O . MET A 1 95 ? 0.485 3.241 -12.847 1.00 95.50 95 MET A O 1
ATOM 770 N N . ALA A 1 96 ? 2.240 2.668 -11.577 1.00 95.50 96 ALA A N 1
ATOM 771 C CA . ALA A 1 96 ? 2.220 1.261 -11.972 1.00 95.50 96 ALA A CA 1
ATOM 772 C C . ALA A 1 96 ? 0.915 0.562 -11.542 1.00 95.50 96 ALA A C 1
ATOM 774 O O . ALA A 1 96 ? 0.341 -0.202 -12.320 1.00 95.50 96 ALA A O 1
ATOM 775 N N . ASN A 1 97 ? 0.402 0.882 -10.349 1.00 94.62 97 ASN A N 1
ATOM 776 C CA . ASN A 1 97 ? -0.904 0.416 -9.882 1.00 94.62 97 ASN A CA 1
ATOM 777 C C . ASN A 1 97 ? -2.054 0.949 -10.748 1.00 94.62 97 ASN A C 1
ATOM 779 O O . ASN A 1 97 ? -2.920 0.177 -11.154 1.00 94.62 97 ASN A O 1
ATOM 783 N N . GLN A 1 98 ? -2.060 2.247 -11.069 1.00 96.25 98 GLN A N 1
ATOM 784 C CA . GLN A 1 98 ? -3.064 2.859 -11.950 1.00 96.25 98 GLN A CA 1
ATOM 785 C C . GLN A 1 98 ? -3.038 2.253 -13.358 1.00 96.25 98 GLN A C 1
ATOM 787 O O . GLN A 1 98 ? -4.088 2.031 -13.954 1.00 96.25 98 GLN A O 1
ATOM 792 N N . GLY A 1 99 ? -1.846 1.925 -13.863 1.00 95.62 99 GLY A N 1
ATOM 793 C CA . GLY A 1 99 ? -1.648 1.206 -15.121 1.00 95.62 99 GLY A CA 1
ATOM 794 C C . GLY A 1 99 ? -1.992 -0.286 -15.056 1.00 95.62 99 GLY A C 1
ATOM 795 O O . GLY A 1 99 ? -1.829 -0.984 -16.056 1.00 95.62 99 GLY A O 1
ATOM 796 N N . LEU A 1 100 ? -2.454 -0.787 -13.902 1.00 96.56 100 LEU A N 1
ATOM 797 C CA . LEU A 1 100 ? -2.779 -2.194 -13.659 1.00 96.56 100 LEU A CA 1
ATOM 798 C C . LEU A 1 100 ? -1.619 -3.135 -14.021 1.00 96.56 100 LEU A C 1
ATOM 800 O O . LEU A 1 100 ? -1.838 -4.232 -14.550 1.00 96.56 100 LEU A O 1
ATOM 804 N N . ALA A 1 101 ? -0.383 -2.702 -13.754 1.00 97.56 101 ALA A N 1
ATOM 805 C CA . ALA A 1 101 ? 0.801 -3.520 -13.959 1.00 97.56 101 ALA A CA 1
ATOM 806 C C . ALA A 1 101 ? 0.700 -4.785 -13.097 1.00 97.56 101 ALA A C 1
ATOM 808 O O . ALA A 1 101 ? 0.462 -4.722 -11.894 1.00 97.56 101 ALA A O 1
ATOM 809 N N . ARG A 1 102 ? 0.834 -5.945 -13.740 1.00 97.75 102 ARG A N 1
ATOM 810 C CA . ARG A 1 102 ? 0.788 -7.266 -13.107 1.00 97.75 102 ARG A CA 1
ATOM 811 C C . ARG A 1 102 ? 1.395 -8.320 -14.024 1.00 97.75 102 ARG A C 1
ATOM 813 O O . ARG A 1 102 ? 1.549 -8.086 -15.224 1.00 97.75 102 ARG A O 1
ATOM 820 N N . THR A 1 103 ? 1.647 -9.511 -13.491 1.00 98.12 103 THR A N 1
ATOM 821 C CA . THR A 1 103 ? 2.030 -10.688 -14.285 1.00 98.12 103 THR A CA 1
ATOM 822 C C . THR A 1 103 ? 1.124 -10.893 -15.501 1.00 98.12 103 THR A C 1
ATOM 824 O O . THR A 1 103 ? -0.104 -10.809 -15.404 1.00 98.12 103 THR A O 1
ATOM 827 N N . GLY A 1 104 ? 1.745 -11.152 -16.655 1.00 96.75 104 GLY A N 1
ATOM 828 C CA . GLY A 1 104 ? 1.066 -11.307 -17.946 1.00 96.75 104 GLY A CA 1
ATOM 829 C C . GLY A 1 104 ? 0.768 -9.992 -18.674 1.00 96.75 104 GLY A C 1
ATOM 830 O O . GLY A 1 104 ? 0.120 -10.014 -19.719 1.00 96.75 104 GLY A O 1
ATOM 831 N N . LYS A 1 105 ? 1.213 -8.845 -18.146 1.00 96.94 105 LYS A N 1
ATOM 832 C CA . LYS A 1 105 ? 1.140 -7.543 -18.824 1.00 96.94 105 LYS A CA 1
ATOM 833 C C . LYS A 1 105 ? 2.518 -7.107 -19.313 1.00 96.94 105 LYS A C 1
ATOM 835 O O . LYS A 1 105 ? 3.521 -7.385 -18.659 1.00 96.94 105 LYS A O 1
ATOM 840 N N . LEU A 1 106 ? 2.532 -6.398 -20.439 1.00 96.62 106 LEU A N 1
ATOM 841 C CA . LEU A 1 106 ? 3.692 -5.682 -20.961 1.00 96.62 106 LEU A CA 1
ATOM 842 C C . LEU A 1 106 ? 3.524 -4.195 -20.641 1.00 96.62 106 LEU A C 1
ATOM 844 O O . LEU A 1 106 ? 2.508 -3.604 -21.000 1.00 96.62 106 LEU A O 1
ATOM 848 N N . VAL A 1 107 ? 4.512 -3.603 -19.979 1.00 97.19 107 VAL A N 1
ATOM 849 C CA . VAL A 1 107 ? 4.581 -2.169 -19.698 1.00 97.19 107 VAL A CA 1
ATOM 850 C C . VAL A 1 107 ? 5.725 -1.579 -20.508 1.00 97.19 107 VAL A C 1
ATOM 852 O O . VAL A 1 107 ? 6.880 -1.982 -20.366 1.00 97.19 107 VAL A O 1
ATOM 855 N N . TYR A 1 108 ? 5.382 -0.628 -21.367 1.00 95.19 108 TYR A N 1
ATOM 856 C CA . TYR A 1 108 ? 6.316 0.093 -22.218 1.00 95.19 108 TYR A CA 1
ATOM 857 C C . TYR A 1 108 ? 6.400 1.545 -21.760 1.00 95.19 108 TYR A C 1
ATOM 859 O O . TYR A 1 108 ? 5.373 2.214 -21.650 1.00 95.19 108 TYR A O 1
ATOM 867 N N . ASP A 1 109 ? 7.619 2.015 -21.505 1.00 93.69 109 ASP A N 1
ATOM 868 C CA . ASP A 1 109 ? 7.890 3.413 -21.180 1.00 93.69 109 ASP A CA 1
ATOM 869 C C . ASP A 1 109 ? 8.845 4.003 -22.234 1.00 93.69 109 ASP A C 1
ATOM 871 O O . ASP A 1 109 ? 10.043 3.696 -22.214 1.00 93.69 109 ASP A O 1
ATOM 875 N N . PRO A 1 110 ? 8.343 4.828 -23.176 1.00 92.69 110 PRO A N 1
ATOM 876 C CA . PRO A 1 110 ? 9.169 5.444 -24.213 1.00 92.69 110 PRO A CA 1
ATOM 877 C C . PRO A 1 110 ? 10.112 6.532 -23.674 1.00 92.69 110 PRO A C 1
ATOM 879 O O . PRO A 1 110 ? 10.989 6.984 -24.406 1.00 92.69 110 PRO A O 1
ATOM 882 N N . PHE A 1 111 ? 9.961 6.951 -22.412 1.00 90.06 111 PHE A N 1
ATOM 883 C CA . PHE A 1 111 ? 10.746 8.013 -21.777 1.00 90.06 111 PHE A CA 1
ATOM 884 C C . PHE A 1 111 ? 11.293 7.562 -20.415 1.00 90.06 111 PHE A C 1
ATOM 886 O O . PHE A 1 111 ? 11.302 8.315 -19.442 1.00 90.06 111 PHE A O 1
ATOM 893 N N . VAL A 1 112 ? 11.794 6.325 -20.371 1.00 91.19 112 VAL A N 1
ATOM 894 C CA . VAL A 1 112 ? 12.152 5.591 -19.147 1.00 91.19 112 VAL A CA 1
ATOM 895 C C . VAL A 1 112 ? 13.110 6.318 -18.191 1.00 91.19 112 VAL A C 1
ATOM 897 O O . VAL A 1 112 ? 13.043 6.116 -16.974 1.00 91.19 112 VAL A O 1
ATOM 900 N N . GLY A 1 113 ? 14.026 7.148 -18.704 1.00 90.75 113 GLY A N 1
ATOM 901 C CA . GLY A 1 113 ? 15.034 7.835 -17.894 1.00 90.75 113 GLY A CA 1
ATOM 902 C C . GLY A 1 113 ? 15.842 6.858 -17.029 1.00 90.75 113 GLY A C 1
ATOM 903 O O . GLY A 1 113 ? 16.525 5.977 -17.540 1.00 90.75 113 GLY A O 1
ATOM 904 N N . THR A 1 114 ? 15.754 6.994 -15.702 1.00 91.19 114 THR A N 1
ATOM 905 C CA . THR A 1 114 ? 16.427 6.107 -14.726 1.00 91.19 114 THR A CA 1
ATOM 906 C C . THR A 1 114 ? 15.624 4.849 -14.371 1.00 91.19 114 THR A C 1
ATOM 908 O O . THR A 1 114 ? 16.033 4.083 -13.498 1.00 91.19 114 THR A O 1
ATOM 911 N N . GLY A 1 115 ? 14.470 4.632 -15.006 1.00 91.75 115 GLY A N 1
ATOM 912 C CA . GLY A 1 115 ? 13.679 3.410 -14.874 1.00 91.75 115 GLY A CA 1
ATOM 913 C C . GLY A 1 115 ? 12.729 3.350 -13.685 1.00 91.75 115 GLY A C 1
ATOM 914 O O . GLY A 1 115 ? 12.249 2.265 -13.380 1.00 91.75 115 GLY A O 1
ATOM 915 N N . SER A 1 116 ? 12.419 4.463 -13.009 1.00 93.31 116 SER A N 1
ATOM 916 C CA . SER A 1 116 ? 11.555 4.445 -11.813 1.00 93.31 116 SER A CA 1
ATOM 917 C C . SER A 1 116 ? 10.212 3.733 -12.023 1.00 93.31 116 SER A C 1
ATOM 919 O O . SER A 1 116 ? 9.856 2.884 -11.208 1.00 93.31 116 SER A O 1
ATOM 921 N N . ILE A 1 117 ? 9.488 4.041 -13.105 1.00 94.19 117 ILE A N 1
ATOM 922 C CA . ILE A 1 117 ? 8.163 3.457 -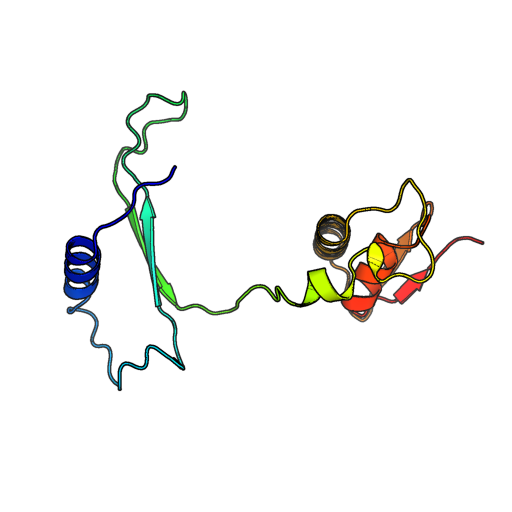13.377 1.00 94.19 117 ILE A CA 1
ATOM 923 C C . ILE A 1 117 ? 8.291 1.980 -13.759 1.00 94.19 117 ILE A C 1
ATOM 925 O O . ILE A 1 117 ? 7.544 1.146 -13.251 1.00 94.19 117 ILE A O 1
ATOM 929 N N . LEU A 1 118 ? 9.270 1.627 -14.598 1.00 95.38 118 LEU A N 1
ATOM 930 C CA . LEU A 1 118 ? 9.486 0.235 -14.995 1.00 95.38 118 LEU A CA 1
ATOM 931 C C . LEU A 1 118 ? 9.933 -0.639 -13.819 1.00 95.38 118 LEU A C 1
ATOM 933 O O . LEU A 1 118 ? 9.480 -1.771 -13.706 1.00 95.38 118 LEU A O 1
ATOM 937 N N . VAL A 1 119 ? 10.750 -0.126 -12.898 1.00 94.81 119 VAL A N 1
ATOM 938 C CA . VAL A 1 119 ? 11.103 -0.854 -11.667 1.00 94.81 119 VAL A CA 1
ATOM 939 C C . VAL A 1 119 ? 9.852 -1.159 -10.837 1.00 94.81 119 VAL A C 1
ATOM 941 O O . VAL A 1 119 ? 9.690 -2.290 -10.379 1.00 94.81 119 VAL A O 1
ATOM 944 N N . ALA A 1 120 ? 8.938 -0.195 -10.692 1.00 95.25 120 ALA A N 1
ATOM 945 C CA . ALA A 1 120 ? 7.669 -0.410 -9.997 1.00 95.25 120 ALA A CA 1
ATOM 946 C C . ALA A 1 120 ? 6.750 -1.405 -10.737 1.00 95.25 120 ALA A C 1
ATOM 948 O O . ALA A 1 120 ? 6.169 -2.295 -10.121 1.00 95.25 120 ALA A O 1
ATOM 949 N N . ALA A 1 121 ? 6.659 -1.319 -12.067 1.00 96.88 121 ALA A N 1
ATOM 950 C CA . ALA A 1 121 ? 5.890 -2.266 -12.874 1.00 96.88 121 ALA A CA 1
ATOM 951 C C . ALA A 1 121 ? 6.441 -3.701 -12.781 1.00 96.88 121 ALA A C 1
ATOM 953 O O . ALA A 1 121 ? 5.676 -4.656 -12.632 1.00 96.88 121 ALA A O 1
ATOM 954 N N . ALA A 1 122 ? 7.767 -3.849 -12.818 1.00 96.00 122 ALA A N 1
ATOM 955 C CA . ALA A 1 122 ? 8.445 -5.130 -12.658 1.00 96.00 122 ALA A CA 1
ATOM 956 C C . ALA A 1 122 ? 8.249 -5.713 -11.252 1.00 96.00 122 ALA A C 1
ATOM 958 O O . ALA A 1 122 ? 8.105 -6.926 -11.120 1.00 96.00 122 ALA A O 1
ATOM 959 N N . HIS A 1 123 ? 8.178 -4.876 -10.209 1.00 95.12 123 HIS A N 1
ATOM 960 C CA . HIS A 1 123 ? 7.835 -5.331 -8.859 1.00 95.12 123 HIS A CA 1
ATOM 961 C C . HIS A 1 123 ? 6.457 -6.011 -8.818 1.00 95.12 123 HIS A C 1
ATOM 963 O O . HIS A 1 123 ? 6.315 -7.063 -8.202 1.00 95.12 123 HIS A O 1
ATOM 969 N N . PHE A 1 124 ? 5.461 -5.481 -9.536 1.00 95.56 124 PHE A N 1
ATOM 970 C CA . PHE A 1 124 ? 4.157 -6.145 -9.687 1.00 95.56 124 PHE A CA 1
ATOM 971 C C . PHE A 1 124 ? 4.175 -7.356 -10.639 1.00 95.56 124 PHE A C 1
ATOM 973 O O . PHE A 1 124 ? 3.143 -7.982 -10.887 1.00 95.56 124 PHE A O 1
ATOM 980 N N . GLY A 1 125 ? 5.341 -7.717 -11.175 1.00 96.94 125 GLY A N 1
ATOM 981 C CA . GLY A 1 125 ? 5.539 -8.875 -12.039 1.00 96.94 125 GLY A CA 1
ATOM 982 C C . GLY A 1 125 ? 5.207 -8.631 -13.510 1.00 96.94 125 GLY A C 1
ATOM 983 O O . GLY A 1 125 ? 5.116 -9.599 -14.266 1.00 96.94 125 GLY A O 1
ATOM 984 N N . ALA A 1 126 ? 4.999 -7.381 -13.932 1.00 97.81 126 ALA A N 1
ATOM 985 C CA . ALA A 1 126 ? 4.828 -7.062 -15.346 1.00 97.81 126 ALA A CA 1
ATOM 986 C C . ALA A 1 126 ? 6.154 -7.196 -16.111 1.00 97.81 126 ALA A C 1
ATOM 988 O O . ALA A 1 126 ? 7.231 -6.929 -15.576 1.00 97.81 126 ALA A O 1
ATOM 989 N N . MET A 1 127 ? 6.073 -7.565 -17.388 1.00 97.44 127 MET A N 1
ATOM 990 C CA . MET A 1 127 ? 7.212 -7.491 -18.300 1.00 97.44 127 MET A CA 1
ATOM 991 C C . MET A 1 127 ? 7.442 -6.034 -18.684 1.00 97.44 127 MET A C 1
ATOM 993 O O . MET A 1 127 ? 6.496 -5.338 -19.051 1.00 97.44 127 MET A O 1
ATOM 997 N N . THR A 1 128 ? 8.684 -5.571 -18.619 1.00 96.62 128 THR A N 1
ATOM 998 C CA . THR A 1 128 ? 9.038 -4.184 -18.924 1.00 96.62 128 THR A CA 1
ATOM 999 C C . THR A 1 128 ? 9.818 -4.097 -20.226 1.00 96.62 128 THR A C 1
ATOM 1001 O O . THR A 1 128 ? 10.651 -4.952 -20.525 1.00 96.62 128 THR A O 1
ATOM 1004 N N . MET A 1 129 ? 9.531 -3.070 -21.022 1.00 94.38 129 MET A N 1
ATOM 1005 C CA . MET A 1 129 ? 10.177 -2.835 -22.311 1.00 94.38 129 MET A CA 1
ATOM 1006 C C . MET A 1 129 ? 10.589 -1.371 -22.436 1.00 94.38 129 MET A C 1
ATOM 1008 O O . MET A 1 129 ? 9.842 -0.473 -22.046 1.00 94.38 129 MET A O 1
ATOM 1012 N N . ILE A 1 130 ? 11.770 -1.152 -23.012 1.00 92.25 130 ILE A N 1
ATOM 1013 C CA . ILE A 1 130 ? 12.323 0.165 -23.342 1.00 92.25 130 ILE A CA 1
ATOM 1014 C C . ILE A 1 130 ? 12.607 0.236 -24.842 1.00 92.25 130 ILE A C 1
ATOM 1016 O O . ILE A 1 130 ? 12.801 -0.798 -25.482 1.00 92.25 130 ILE A O 1
ATOM 1020 N N . LEU A 1 131 ? 12.642 1.449 -25.391 1.00 82.06 131 LEU A N 1
ATOM 1021 C CA . LEU A 1 131 ? 13.200 1.694 -26.718 1.00 82.06 131 LEU A CA 1
ATOM 1022 C C . LEU A 1 131 ? 14.686 2.033 -26.555 1.00 82.06 131 LEU A C 1
ATOM 1024 O O . LEU A 1 131 ? 15.018 2.932 -25.783 1.00 82.06 131 LEU A O 1
ATOM 1028 N N . ILE A 1 132 ? 15.545 1.278 -27.238 1.00 71.38 132 ILE A N 1
ATOM 1029 C CA . ILE A 1 132 ? 16.990 1.529 -27.352 1.00 71.38 132 ILE A CA 1
ATOM 1030 C C . ILE A 1 132 ? 17.304 2.262 -28.649 1.00 71.38 132 ILE A C 1
ATOM 1032 O O . ILE A 1 132 ? 16.624 1.966 -29.658 1.00 71.38 132 ILE A O 1
#

Secondary structure (DSSP, 8-state):
------HHHHHHHHHHTTTS---S---SSS-SS-EEEEE-----STTSSPP--S--EEEEE------TTHHHHH-GGG-S---TTPPPHHHHHHHHHHTT--TT-EEE-TT-TT-HHHHHHHHTT-EEE---

InterPro domains:
  IPR029063 S-adenosyl-L-methionine-dependent methyltransferase superfamily [G3DSA:3.40.50.150] (77-131)
  IPR029063 S-adenosyl-L-methionine-dependent methyltransferase superfamily [SSF53335] (76-126)
  IPR059073 tRNA (guanine(10)-N(2))-methyltransferase TRMT11, N-terminal domain [PF25904] (7-68)

pLDDT: mean 85.71, std 11.32, range [42.28, 98.12]

Foldseek 3Di:
DDDDQDPVNVVVVVVVCVVPPDDDDDDPPDDPKDKDKDWDDQPDCPPVDDGPPDIDIDIDIDPDDDPPVQQVVLAQVPDPDHDPPADRQVVLLVVLVVVVQAAPAEDEDAPCVVNSNVVNSVVRVHHYDYDD

Radius of gyration: 22.19 Å; chains: 1; bounding box: 48×42×56 Å

Organism: Aegilops tauschii subsp. strangulata (NCBI:txid200361)